Protein AF-A0A916XIL3-F1 (afdb_monomer)

Structure (mmCIF, N/CA/C/O backbone):
data_AF-A0A916XIL3-F1
#
_entry.id   AF-A0A916XIL3-F1
#
loop_
_atom_site.group_PDB
_atom_site.id
_atom_site.type_symbol
_atom_site.label_atom_id
_atom_site.label_alt_id
_atom_site.label_comp_id
_atom_site.label_asym_id
_atom_site.label_entity_id
_atom_site.label_seq_id
_atom_site.pdbx_PDB_ins_code
_atom_site.Cartn_x
_atom_site.Cartn_y
_atom_site.Cartn_z
_atom_site.occupancy
_atom_site.B_iso_or_equiv
_atom_site.auth_seq_id
_atom_site.auth_comp_id
_atom_site.auth_asym_id
_atom_site.auth_atom_id
_atom_site.pdbx_PDB_model_num
ATOM 1 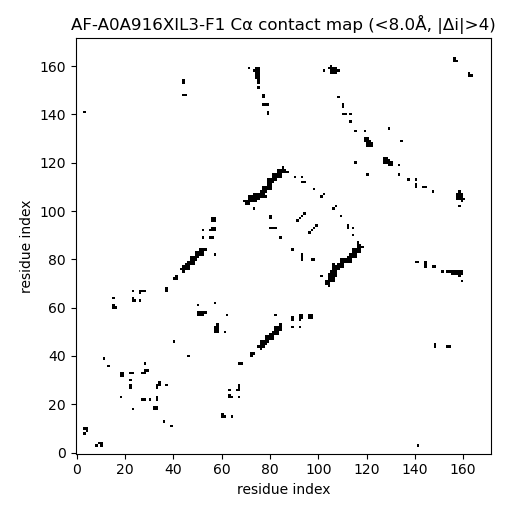N N . MET A 1 1 ? 13.963 -2.102 5.342 1.00 47.78 1 MET A N 1
ATOM 2 C CA . MET A 1 1 ? 12.735 -2.295 6.158 1.00 47.78 1 MET A CA 1
ATOM 3 C C . MET A 1 1 ? 12.984 -2.308 7.670 1.00 47.78 1 MET A C 1
ATOM 5 O O . MET A 1 1 ? 12.080 -1.918 8.389 1.00 47.78 1 MET A O 1
ATOM 9 N N . HIS A 1 2 ? 14.190 -2.626 8.160 1.00 45.12 2 HIS A N 1
ATOM 10 C CA . HIS A 1 2 ? 14.573 -2.621 9.592 1.00 45.12 2 HIS A CA 1
ATOM 11 C C . HIS A 1 2 ? 14.522 -1.239 10.303 1.00 45.12 2 HIS A C 1
ATOM 13 O O . HIS A 1 2 ? 14.892 -1.111 11.458 1.00 45.12 2 HIS A O 1
ATOM 19 N N . GLN A 1 3 ? 14.084 -0.175 9.620 1.00 52.94 3 GLN A N 1
ATOM 20 C CA . GLN A 1 3 ? 14.081 1.209 10.129 1.00 52.94 3 GLN A CA 1
ATOM 21 C C . GLN A 1 3 ? 12.693 1.711 10.561 1.00 52.94 3 GLN A C 1
ATOM 23 O O . GLN A 1 3 ? 12.559 2.845 11.022 1.00 52.94 3 GLN A O 1
ATOM 28 N N . LEU A 1 4 ? 11.661 0.868 10.428 1.00 53.06 4 LEU A N 1
ATOM 29 C CA . LEU A 1 4 ? 10.357 1.099 11.059 1.00 53.06 4 LEU A CA 1
ATOM 30 C C . LEU A 1 4 ? 10.370 0.726 12.553 1.00 53.06 4 LEU A C 1
ATOM 32 O O . LEU A 1 4 ? 9.479 1.133 13.293 1.00 53.06 4 LEU A O 1
ATOM 36 N N . GLU A 1 5 ? 11.401 0.012 13.006 1.00 49.50 5 GLU A N 1
ATOM 37 C CA . GLU A 1 5 ? 11.565 -0.447 14.383 1.00 49.50 5 GLU A CA 1
ATOM 38 C C . GLU A 1 5 ? 12.265 0.631 15.224 1.00 49.50 5 GLU A C 1
ATOM 40 O O . GLU A 1 5 ? 13.480 0.658 15.404 1.00 49.50 5 GLU A O 1
ATOM 45 N N . GLY A 1 6 ? 11.478 1.592 15.712 1.00 52.41 6 GLY A N 1
ATOM 46 C CA . GLY A 1 6 ? 11.834 2.346 16.916 1.00 52.41 6 GLY A CA 1
ATOM 47 C C . GLY A 1 6 ? 11.482 1.538 18.175 1.00 52.41 6 GLY A C 1
ATOM 48 O O . GLY A 1 6 ? 10.685 0.607 18.076 1.00 52.41 6 GLY A O 1
ATOM 49 N N . PRO A 1 7 ? 11.985 1.907 19.369 1.00 48.72 7 PRO A N 1
ATOM 50 C CA . PRO A 1 7 ? 11.877 1.109 2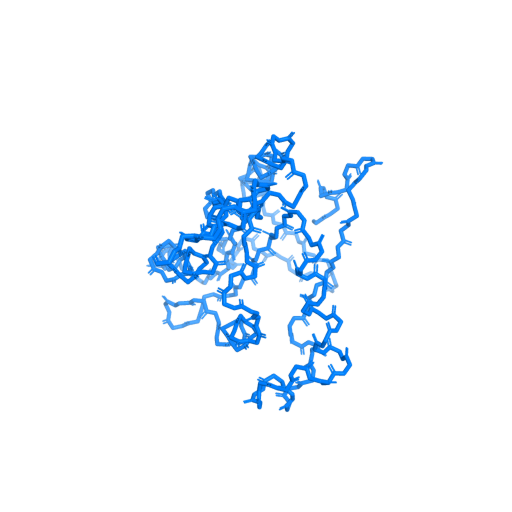0.604 1.00 48.72 7 PRO A CA 1
ATOM 51 C C . PRO A 1 7 ? 10.451 0.776 21.108 1.00 48.72 7 PRO A C 1
ATOM 53 O O . PRO A 1 7 ? 10.321 0.122 22.136 1.00 48.72 7 PRO A O 1
ATOM 56 N N . LEU A 1 8 ? 9.385 1.199 20.414 1.00 52.03 8 LEU A N 1
ATOM 57 C CA . LEU A 1 8 ? 7.976 0.943 20.755 1.00 52.03 8 LEU A CA 1
ATOM 58 C C . LEU A 1 8 ? 7.083 0.626 19.532 1.00 52.03 8 LEU A C 1
ATOM 60 O O . LEU A 1 8 ? 5.861 0.612 19.662 1.00 52.03 8 LEU A O 1
ATOM 64 N N . ALA A 1 9 ? 7.646 0.414 18.336 1.00 67.00 9 ALA A N 1
ATOM 65 C CA . ALA A 1 9 ? 6.854 0.187 17.124 1.00 67.00 9 ALA A CA 1
ATOM 66 C C . ALA A 1 9 ? 6.776 -1.308 16.777 1.00 67.00 9 ALA A C 1
ATOM 68 O O . ALA A 1 9 ? 7.747 -1.888 16.298 1.00 67.00 9 ALA A O 1
ATOM 69 N N . THR A 1 10 ? 5.609 -1.924 16.977 1.00 85.00 10 THR A N 1
ATOM 70 C CA . THR A 1 10 ? 5.328 -3.272 16.464 1.00 85.00 10 THR A CA 1
ATOM 71 C C . THR A 1 10 ? 5.047 -3.190 14.968 1.00 85.00 10 THR A C 1
ATOM 73 O O . THR A 1 10 ? 4.076 -2.558 14.550 1.00 85.00 10 THR A O 1
ATOM 76 N N . VAL A 1 11 ? 5.879 -3.840 14.155 1.00 91.19 11 VAL A N 1
ATOM 77 C CA . VAL A 1 11 ? 5.705 -3.888 12.700 1.00 91.19 11 VAL A CA 1
ATOM 78 C C . VAL A 1 11 ? 5.162 -5.259 12.309 1.00 91.19 11 VAL A C 1
ATOM 80 O O . VAL A 1 11 ? 5.743 -6.289 12.640 1.00 91.19 11 VAL A O 1
ATOM 83 N N . ARG A 1 12 ? 4.045 -5.281 11.576 1.00 94.44 12 ARG A N 1
ATOM 84 C CA . ARG A 1 12 ? 3.466 -6.507 11.018 1.00 94.44 12 ARG A CA 1
ATOM 85 C C . ARG A 1 12 ? 3.485 -6.449 9.497 1.00 94.44 12 ARG A C 1
ATOM 87 O O . ARG A 1 12 ? 2.999 -5.495 8.900 1.00 94.44 12 ARG A O 1
ATOM 94 N N . HIS A 1 13 ? 4.050 -7.479 8.873 1.00 94.94 13 HIS A N 1
ATOM 95 C CA . HIS A 1 13 ? 4.167 -7.571 7.420 1.00 94.94 13 HIS A CA 1
ATOM 96 C C . HIS A 1 13 ? 3.065 -8.468 6.863 1.00 94.94 13 HIS A C 1
ATOM 98 O O . HIS A 1 13 ? 2.896 -9.598 7.315 1.00 94.94 13 HIS A O 1
ATOM 104 N N . ILE A 1 14 ? 2.354 -7.982 5.846 1.00 97.12 14 ILE A N 1
ATOM 105 C CA . ILE A 1 14 ? 1.354 -8.758 5.111 1.00 97.12 14 ILE A CA 1
ATOM 106 C C . ILE A 1 14 ? 1.824 -8.851 3.662 1.00 97.12 14 ILE A C 1
ATOM 108 O O . ILE A 1 14 ? 1.849 -7.858 2.935 1.00 97.12 14 ILE A O 1
ATOM 112 N N . ARG A 1 15 ? 2.217 -10.051 3.232 1.00 96.69 15 ARG A N 1
ATOM 113 C CA . ARG A 1 15 ? 2.554 -10.318 1.831 1.00 96.69 15 ARG A CA 1
ATOM 114 C C . ARG A 1 15 ? 1.300 -10.820 1.133 1.00 96.69 15 ARG A C 1
ATOM 116 O O . ARG A 1 15 ? 0.952 -11.985 1.252 1.00 96.69 15 ARG A O 1
ATOM 123 N N . LEU A 1 16 ? 0.635 -9.946 0.376 1.00 97.62 16 LEU A N 1
ATOM 124 C CA . LEU A 1 16 ? -0.643 -10.282 -0.273 1.00 97.62 16 LEU A CA 1
ATOM 125 C C . LEU A 1 16 ? -0.559 -11.511 -1.187 1.00 97.62 16 LEU A C 1
ATOM 127 O O . LEU A 1 16 ? -1.529 -12.243 -1.326 1.00 97.62 16 LEU A O 1
ATOM 131 N N . ARG A 1 17 ? 0.610 -11.754 -1.790 1.00 95.81 17 ARG A N 1
ATOM 132 C CA . ARG A 1 17 ? 0.862 -12.916 -2.655 1.00 95.81 17 ARG A CA 1
ATOM 133 C C . ARG A 1 17 ? 0.868 -14.262 -1.919 1.00 95.81 17 ARG A C 1
ATOM 135 O O . ARG A 1 17 ? 0.803 -15.286 -2.588 1.00 95.81 17 ARG A O 1
ATOM 142 N N . ASP A 1 18 ? 0.978 -14.243 -0.593 1.00 97.19 18 ASP A N 1
ATOM 143 C CA . ASP A 1 18 ? 0.970 -15.442 0.248 1.00 97.19 18 ASP A CA 1
ATOM 144 C C . ASP A 1 18 ? -0.435 -15.744 0.795 1.00 97.19 18 ASP A C 1
ATOM 146 O O . ASP A 1 18 ? -0.658 -16.829 1.325 1.00 97.19 18 ASP A O 1
ATOM 150 N N . LEU A 1 19 ? -1.385 -14.806 0.668 1.00 97.88 19 LEU A N 1
ATOM 151 C CA . LEU A 1 19 ? -2.762 -15.004 1.118 1.00 97.88 19 LEU A CA 1
ATOM 152 C C . LEU A 1 19 ? -3.514 -15.976 0.189 1.00 97.88 19 LEU A C 1
ATOM 154 O O . LEU A 1 19 ? -3.223 -16.017 -1.013 1.00 97.88 19 LEU A O 1
ATOM 158 N N . PRO A 1 20 ? -4.520 -16.720 0.692 1.00 98.19 20 PRO A N 1
ATOM 159 C CA . PRO A 1 20 ? -5.260 -17.696 -0.105 1.00 98.19 20 PRO A CA 1
ATOM 160 C C . PRO A 1 20 ? -5.932 -17.050 -1.333 1.00 98.19 20 PRO A C 1
ATOM 162 O O . PRO A 1 20 ? -6.880 -16.272 -1.180 1.00 98.19 20 PRO A O 1
ATOM 165 N N . PRO A 1 21 ? -5.519 -17.390 -2.574 1.00 97.69 21 PRO A N 1
ATOM 166 C CA . PRO A 1 21 ? -6.006 -16.697 -3.771 1.00 97.69 21 PRO A CA 1
ATOM 167 C C . PRO A 1 21 ? -7.516 -16.837 -3.971 1.00 97.69 21 PRO A C 1
ATOM 169 O O . PRO A 1 21 ? -8.193 -15.914 -4.415 1.00 97.69 21 PRO A O 1
ATOM 172 N N . ALA A 1 22 ? -8.053 -18.005 -3.621 1.00 97.88 22 ALA A N 1
ATOM 173 C CA . ALA A 1 22 ? -9.469 -18.300 -3.754 1.00 97.88 22 ALA A CA 1
ATOM 174 C C . ALA A 1 22 ? -10.328 -17.471 -2.783 1.00 97.88 22 ALA A C 1
ATOM 176 O O . ALA A 1 22 ? -11.418 -17.047 -3.159 1.00 97.88 22 ALA A O 1
ATOM 177 N N . ALA A 1 23 ? -9.835 -17.223 -1.564 1.00 97.88 23 ALA A N 1
ATOM 178 C CA . ALA A 1 23 ? -10.515 -16.383 -0.584 1.00 97.88 23 ALA A CA 1
ATOM 179 C C . ALA A 1 23 ? -10.454 -14.904 -0.988 1.00 97.88 23 ALA A C 1
ATOM 181 O O . ALA A 1 23 ? -11.484 -14.234 -0.995 1.00 97.88 23 ALA A O 1
ATOM 182 N N . LEU A 1 24 ? -9.284 -14.433 -1.449 1.00 97.75 24 LEU A N 1
ATOM 183 C CA . LEU A 1 24 ? -9.112 -13.089 -2.010 1.00 97.75 24 LEU A CA 1
ATOM 184 C C . LEU A 1 24 ? -10.128 -12.803 -3.125 1.00 97.75 24 LEU A C 1
ATOM 186 O O . LEU A 1 24 ? -10.881 -11.838 -3.054 1.00 97.75 24 LEU A O 1
ATOM 190 N N . LEU A 1 25 ? -10.191 -13.667 -4.142 1.00 97.62 25 LEU A N 1
ATOM 191 C CA . LEU A 1 25 ? -11.042 -13.447 -5.317 1.00 97.62 25 LEU A CA 1
ATOM 192 C C . LEU A 1 25 ? -12.543 -13.583 -5.035 1.00 97.62 25 LEU A C 1
ATOM 194 O O . LEU A 1 25 ? -13.347 -13.011 -5.767 1.00 97.62 25 LEU A O 1
ATOM 198 N N . ARG A 1 26 ? -12.930 -14.343 -4.004 1.00 97.50 26 ARG A N 1
ATOM 199 C CA . ARG A 1 26 ? -14.331 -14.460 -3.569 1.00 97.50 26 ARG A CA 1
ATOM 200 C C . ARG A 1 26 ? -14.751 -13.389 -2.567 1.00 97.50 26 ARG A C 1
ATOM 202 O O . ARG A 1 26 ? -15.914 -13.389 -2.177 1.00 97.50 26 ARG A O 1
ATOM 209 N N . ALA A 1 27 ? -13.830 -12.520 -2.153 1.00 95.88 27 ALA A N 1
ATOM 210 C CA . ALA A 1 27 ? -14.024 -11.617 -1.026 1.00 95.88 27 ALA A CA 1
ATOM 211 C C . ALA A 1 27 ? -14.471 -12.363 0.256 1.00 95.88 27 ALA A C 1
ATOM 213 O O . ALA A 1 27 ? -15.350 -11.914 0.989 1.00 95.88 27 ALA A O 1
ATOM 214 N N . ASP A 1 28 ? -13.867 -13.525 0.523 1.00 97.25 28 ASP A N 1
ATOM 215 C CA . ASP A 1 28 ? -14.170 -14.344 1.698 1.00 97.25 28 ASP A CA 1
ATOM 216 C C . ASP A 1 28 ? -13.379 -13.864 2.923 1.00 97.25 28 ASP A C 1
ATOM 218 O O . ASP A 1 28 ? -12.270 -14.325 3.196 1.00 97.25 28 ASP A O 1
ATOM 222 N N . ALA A 1 29 ? -13.967 -12.926 3.667 1.00 94.44 29 ALA A N 1
ATOM 223 C CA . ALA A 1 29 ? -13.400 -12.411 4.911 1.00 94.44 29 ALA A CA 1
ATOM 224 C C . ALA A 1 29 ? -13.447 -13.418 6.079 1.00 94.44 29 ALA A C 1
ATOM 226 O O . ALA A 1 29 ? -12.891 -13.134 7.138 1.00 94.44 29 ALA A O 1
ATOM 227 N N . SER A 1 30 ? -14.108 -14.573 5.912 1.00 96.00 30 SER A N 1
ATOM 228 C CA . SER A 1 30 ? -14.181 -15.618 6.942 1.00 96.00 30 SER A CA 1
ATOM 229 C C . SER A 1 30 ? -13.015 -16.606 6.884 1.00 96.00 30 SER A C 1
ATOM 231 O O . SER A 1 30 ? -12.773 -17.318 7.861 1.00 96.00 30 SER A O 1
ATOM 233 N N . ASP A 1 31 ? -12.266 -16.632 5.774 1.00 98.50 31 ASP A N 1
ATOM 234 C CA . ASP A 1 31 ? -11.023 -17.394 5.684 1.00 98.50 31 ASP A CA 1
ATOM 235 C C . ASP A 1 31 ? -10.050 -16.923 6.783 1.00 98.50 31 ASP A C 1
ATOM 237 O O . ASP A 1 31 ? -9.792 -15.719 6.885 1.00 98.50 31 ASP A O 1
ATOM 241 N N . PRO A 1 32 ? -9.481 -17.831 7.599 1.00 98.25 32 PRO A N 1
ATOM 242 C CA . PRO A 1 32 ? -8.666 -17.443 8.744 1.00 98.25 32 PRO A CA 1
ATOM 243 C C . PRO A 1 32 ? -7.485 -16.532 8.398 1.00 98.25 32 PRO A C 1
ATOM 245 O O . PRO A 1 32 ? -7.201 -15.609 9.154 1.00 98.25 32 PRO A O 1
ATOM 248 N N . GLN A 1 33 ? -6.815 -16.746 7.260 1.00 98.00 33 GLN A N 1
ATOM 249 C CA . GLN A 1 33 ? -5.659 -15.932 6.868 1.00 98.00 33 GLN A CA 1
ATOM 250 C C . GLN A 1 33 ? -6.089 -14.544 6.386 1.00 98.00 33 GLN A C 1
ATOM 252 O O . GLN A 1 33 ? -5.390 -13.558 6.627 1.00 98.00 33 GLN A O 1
ATOM 257 N N . ILE A 1 34 ? -7.249 -14.455 5.727 1.00 98.38 34 ILE A N 1
ATOM 258 C CA . ILE A 1 34 ? -7.838 -13.170 5.342 1.00 98.38 34 ILE A CA 1
ATOM 259 C C . ILE A 1 34 ? -8.292 -12.407 6.584 1.00 98.38 34 ILE A C 1
ATOM 261 O O . ILE A 1 34 ? -7.895 -11.257 6.755 1.00 98.38 34 ILE A O 1
ATOM 265 N N . ALA A 1 35 ? -9.050 -13.047 7.476 1.00 98.00 35 ALA A N 1
ATOM 266 C CA . ALA A 1 35 ? -9.519 -12.447 8.721 1.00 98.00 35 ALA A CA 1
ATOM 267 C C . ALA A 1 35 ? -8.353 -11.908 9.565 1.00 98.00 35 ALA A C 1
ATOM 269 O O . ALA A 1 35 ? -8.410 -10.789 10.074 1.00 98.00 35 ALA A O 1
ATOM 270 N N . GLU A 1 36 ? -7.256 -12.663 9.659 1.00 98.06 36 GLU A N 1
ATOM 271 C CA . GLU A 1 36 ? -6.060 -12.247 10.390 1.00 98.06 36 GLU A CA 1
ATOM 272 C C . GLU A 1 36 ? -5.382 -11.015 9.763 1.00 98.06 36 GLU A C 1
ATOM 274 O O . GLU A 1 36 ? -4.931 -10.115 10.478 1.00 98.06 36 GLU A O 1
ATOM 279 N N . ALA A 1 37 ? -5.325 -10.953 8.428 1.00 98.19 37 ALA A N 1
ATOM 280 C CA . ALA A 1 37 ? -4.776 -9.819 7.690 1.00 98.19 37 ALA A CA 1
ATOM 281 C C . ALA A 1 37 ? -5.668 -8.568 7.789 1.00 98.19 37 ALA A C 1
ATOM 283 O O . ALA A 1 37 ? -5.151 -7.462 7.949 1.00 98.19 37 ALA A O 1
ATOM 284 N N . VAL A 1 38 ? -6.993 -8.729 7.740 1.00 97.62 38 VAL A N 1
ATOM 285 C CA . VAL A 1 38 ? -7.959 -7.636 7.941 1.00 97.62 38 VAL A CA 1
ATOM 286 C C . VAL A 1 38 ? -7.849 -7.093 9.366 1.00 97.62 38 VAL A C 1
ATOM 288 O O . VAL A 1 38 ? -7.662 -5.890 9.547 1.00 97.62 38 VAL A O 1
ATOM 291 N N . ALA A 1 39 ? -7.837 -7.967 10.376 1.00 96.38 39 ALA A N 1
ATOM 292 C CA . ALA A 1 39 ? -7.680 -7.567 11.773 1.00 96.38 39 ALA A CA 1
ATOM 293 C C . ALA A 1 39 ? -6.359 -6.814 12.014 1.00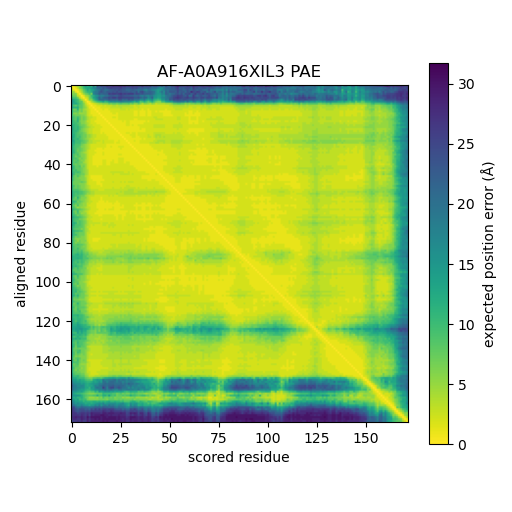 96.38 39 ALA A C 1
ATOM 295 O O . ALA A 1 39 ? -6.316 -5.837 12.759 1.00 96.38 39 ALA A O 1
ATOM 296 N N . ALA A 1 40 ? -5.269 -7.213 11.350 1.00 96.19 40 ALA A N 1
ATOM 297 C CA . ALA A 1 40 ? -4.003 -6.485 11.414 1.00 96.19 40 ALA A CA 1
ATOM 298 C C . ALA A 1 40 ? -4.123 -5.036 10.917 1.00 96.19 40 ALA A C 1
ATOM 300 O O . ALA A 1 40 ? -3.560 -4.130 11.530 1.00 96.19 40 ALA A O 1
ATOM 301 N N . VAL A 1 41 ? -4.852 -4.820 9.818 1.00 96.38 41 VAL A N 1
ATOM 302 C CA . VAL A 1 41 ? -5.118 -3.483 9.270 1.00 96.38 41 VAL A CA 1
ATOM 303 C C . VAL A 1 41 ? -5.971 -2.669 10.242 1.00 96.38 41 VAL A C 1
ATOM 305 O O . VAL A 1 41 ? -5.652 -1.512 10.517 1.00 96.38 41 VAL A O 1
ATOM 308 N N . GLU A 1 42 ? -7.010 -3.273 10.816 1.00 93.44 42 GLU A N 1
ATOM 309 C CA . GLU A 1 42 ? -7.889 -2.619 11.790 1.00 93.44 42 GLU A CA 1
ATOM 310 C C . GLU A 1 42 ? -7.138 -2.150 13.041 1.00 93.44 42 GLU A C 1
ATOM 312 O O . GLU A 1 42 ? -7.360 -1.029 13.501 1.00 93.44 42 GLU A O 1
ATOM 317 N N . GLN A 1 43 ? -6.197 -2.950 13.550 1.00 92.44 43 GLN A N 1
ATOM 318 C CA . GLN A 1 43 ? -5.406 -2.618 14.742 1.00 92.44 43 GLN A CA 1
ATOM 319 C C . GLN A 1 43 ? -4.235 -1.658 14.472 1.00 92.44 43 GLN A C 1
ATOM 321 O O . GLN A 1 43 ? -3.623 -1.148 15.408 1.00 92.44 43 GLN A O 1
ATOM 326 N N . ALA A 1 44 ? -3.897 -1.387 13.209 1.00 93.56 44 ALA A N 1
ATOM 327 C CA . ALA A 1 44 ? -2.755 -0.543 12.876 1.00 93.56 44 ALA A CA 1
ATOM 328 C C . ALA A 1 44 ? -3.049 0.953 13.089 1.00 93.56 44 ALA A C 1
ATOM 330 O O . ALA A 1 44 ? -4.059 1.465 12.610 1.00 93.56 44 ALA A O 1
ATOM 331 N N . SER A 1 45 ? -2.126 1.694 13.706 1.00 92.06 45 SER A N 1
ATOM 332 C CA . SER A 1 45 ? -2.170 3.172 13.734 1.00 92.06 45 SER A CA 1
ATOM 333 C C . SER A 1 45 ? -1.641 3.800 12.439 1.00 92.06 45 SER A C 1
ATOM 335 O O . SER A 1 45 ? -1.976 4.933 12.092 1.00 92.06 45 SER A O 1
ATOM 337 N N . GLY A 1 46 ? -0.805 3.058 11.710 1.00 94.38 46 GLY A N 1
ATOM 338 C CA . GLY A 1 46 ? -0.210 3.488 10.454 1.00 94.38 46 GLY A CA 1
ATOM 339 C C . GLY A 1 46 ? 0.011 2.332 9.498 1.00 94.38 46 GLY A C 1
ATOM 340 O O . GLY A 1 46 ? 0.289 1.215 9.926 1.00 94.38 46 GLY A O 1
ATOM 341 N N . ILE A 1 47 ? -0.085 2.612 8.202 1.00 97.06 47 ILE A N 1
ATOM 342 C CA . ILE A 1 47 ? 0.034 1.606 7.148 1.00 97.06 47 ILE A CA 1
ATOM 343 C C . ILE A 1 47 ? 1.007 2.091 6.080 1.00 97.06 47 ILE A C 1
ATOM 345 O O . ILE A 1 47 ? 0.849 3.176 5.523 1.00 97.06 47 ILE A O 1
ATOM 349 N N . VAL A 1 48 ? 1.988 1.256 5.749 1.00 97.88 48 VAL A N 1
ATOM 350 C CA . VAL A 1 48 ? 2.807 1.420 4.545 1.00 97.88 48 VAL A CA 1
ATOM 351 C C . VAL A 1 48 ? 2.254 0.478 3.481 1.00 97.88 48 VAL A C 1
ATOM 353 O O . VAL A 1 48 ? 2.226 -0.734 3.685 1.00 97.88 48 VAL A O 1
ATOM 356 N N . ILE A 1 49 ? 1.801 1.023 2.354 1.00 98.19 49 ILE A N 1
ATOM 357 C CA . ILE A 1 49 ? 1.259 0.240 1.238 1.00 98.19 49 ILE A CA 1
ATOM 358 C C . ILE A 1 49 ? 2.295 0.230 0.127 1.00 98.19 49 ILE A C 1
ATOM 360 O O . ILE A 1 49 ? 2.630 1.286 -0.388 1.00 98.19 49 ILE A O 1
ATOM 364 N N . ALA A 1 50 ? 2.774 -0.947 -0.270 1.00 97.00 50 ALA A N 1
ATOM 365 C CA . ALA A 1 50 ? 3.721 -1.101 -1.370 1.00 97.00 50 ALA A CA 1
ATOM 366 C C . ALA A 1 50 ? 3.104 -1.931 -2.503 1.00 97.00 50 ALA A C 1
ATOM 368 O O . ALA A 1 50 ? 2.602 -3.029 -2.269 1.00 97.00 50 ALA A O 1
ATOM 369 N N . THR A 1 51 ? 3.147 -1.424 -3.735 1.00 98.06 51 THR A N 1
ATOM 370 C CA . THR A 1 51 ? 2.605 -2.120 -4.914 1.00 98.06 51 THR A CA 1
ATOM 371 C C . THR A 1 51 ? 3.470 -1.899 -6.151 1.00 98.06 51 THR A C 1
ATOM 373 O O . THR A 1 51 ? 3.896 -0.775 -6.394 1.00 98.06 51 THR A O 1
ATOM 376 N N . PRO A 1 52 ? 3.685 -2.906 -7.012 1.00 97.12 52 PRO A N 1
ATOM 377 C CA . PRO A 1 52 ? 4.185 -2.622 -8.350 1.00 97.12 52 PRO A CA 1
ATOM 378 C C . PRO A 1 52 ? 3.141 -1.816 -9.138 1.00 97.12 52 PRO A C 1
ATOM 380 O O . PRO A 1 52 ? 1.933 -1.950 -8.898 1.00 97.12 52 PRO A O 1
ATOM 383 N N . ILE A 1 53 ? 3.605 -1.004 -10.088 1.00 97.81 53 ILE A N 1
ATOM 384 C CA . ILE A 1 53 ? 2.752 -0.379 -11.095 1.00 97.81 53 ILE A CA 1
ATOM 385 C C . ILE A 1 53 ? 2.505 -1.366 -12.227 1.00 97.81 53 ILE A C 1
ATOM 387 O O . ILE A 1 53 ? 3.405 -1.674 -13.006 1.00 97.81 53 ILE A O 1
ATOM 391 N N . TYR A 1 54 ? 1.253 -1.792 -12.375 1.00 95.56 54 TYR A N 1
ATOM 392 C CA . TYR A 1 54 ? 0.784 -2.596 -13.497 1.00 95.56 54 TYR A CA 1
ATOM 393 C C . TYR A 1 54 ? -0.272 -1.829 -14.279 1.00 95.56 54 TYR A C 1
ATOM 395 O O . TYR A 1 54 ? -1.247 -1.340 -13.720 1.00 95.56 54 TYR A O 1
ATOM 403 N N . LYS A 1 55 ? -0.067 -1.723 -15.600 1.00 94.88 55 LYS A N 1
ATOM 404 C CA . LYS A 1 55 ? -0.978 -1.017 -16.522 1.00 94.88 55 LYS A CA 1
ATOM 405 C C . LYS A 1 55 ? -1.318 0.408 -16.045 1.00 94.88 55 LYS A C 1
ATOM 407 O O . LYS A 1 55 ? -2.474 0.805 -16.049 1.00 94.88 55 LYS A O 1
ATOM 412 N N . ALA A 1 56 ? -0.281 1.157 -15.652 1.00 95.31 56 ALA A N 1
ATOM 413 C CA . ALA A 1 56 ? -0.357 2.542 -15.172 1.00 95.31 56 ALA A CA 1
ATOM 414 C C . ALA A 1 56 ? -1.206 2.757 -13.899 1.00 95.31 56 ALA A C 1
ATOM 416 O O . ALA A 1 56 ? -1.622 3.878 -13.617 1.00 95.31 56 ALA A O 1
ATOM 417 N N . ALA A 1 57 ? -1.422 1.706 -13.104 1.00 96.75 57 ALA A N 1
ATOM 418 C CA . ALA A 1 57 ? -2.104 1.771 -11.817 1.00 96.75 57 ALA A CA 1
ATOM 419 C C . ALA A 1 57 ? -1.436 0.846 -10.787 1.00 96.75 57 ALA A C 1
ATOM 421 O O . ALA A 1 57 ? -0.520 0.083 -11.104 1.00 96.75 57 ALA A O 1
ATOM 422 N N . TYR A 1 58 ? -1.905 0.911 -9.542 1.00 98.19 58 TYR A N 1
ATOM 423 C CA . TYR A 1 58 ? -1.592 -0.090 -8.526 1.00 98.19 58 TYR A CA 1
ATOM 424 C C . TYR A 1 58 ? -2.060 -1.490 -8.963 1.00 98.19 58 TYR A C 1
ATOM 426 O O . TYR A 1 58 ? -2.928 -1.644 -9.823 1.00 98.19 58 TYR A O 1
ATOM 434 N N . SER A 1 59 ? -1.482 -2.533 -8.370 1.00 98.38 59 SER A N 1
ATOM 435 C CA . SER A 1 59 ? -1.771 -3.911 -8.764 1.00 98.38 59 SER A CA 1
ATOM 436 C C . SER A 1 59 ? -3.216 -4.319 -8.458 1.00 98.38 59 SER A C 1
ATOM 438 O O . SER A 1 59 ? -3.795 -3.937 -7.438 1.00 98.38 59 SER A O 1
ATOM 440 N N . GLY A 1 60 ? -3.783 -5.178 -9.311 1.00 98.31 60 GLY A N 1
ATOM 441 C CA . GLY A 1 60 ? -5.091 -5.786 -9.051 1.00 98.31 60 GLY A CA 1
ATOM 442 C C . GLY A 1 60 ? -5.109 -6.608 -7.758 1.00 98.31 60 GLY A C 1
ATOM 443 O O .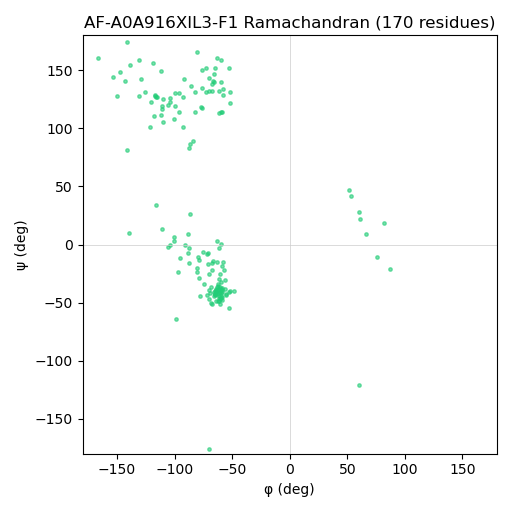 GLY A 1 60 ? -6.111 -6.606 -7.057 1.00 98.31 60 GLY A O 1
ATOM 444 N N . LEU A 1 61 ? -3.982 -7.231 -7.391 1.00 98.50 61 LEU A N 1
ATOM 445 C CA . LEU A 1 61 ? -3.843 -7.951 -6.123 1.00 98.50 61 LEU A CA 1
ATOM 446 C C . LEU A 1 61 ? -4.026 -7.024 -4.914 1.00 98.50 61 LEU A C 1
ATOM 448 O O . LEU A 1 61 ? -4.754 -7.377 -3.989 1.00 98.50 61 LEU A O 1
ATOM 452 N N . LEU A 1 62 ? -3.417 -5.830 -4.937 1.00 98.62 62 LEU A N 1
ATOM 453 C CA . LEU A 1 62 ? -3.661 -4.830 -3.899 1.00 98.62 62 LEU A CA 1
ATOM 454 C C . LEU A 1 62 ? -5.142 -4.447 -3.862 1.00 98.62 62 LEU A C 1
ATOM 456 O O . LEU A 1 62 ? -5.726 -4.411 -2.786 1.00 98.62 62 LEU A O 1
ATOM 460 N N . LYS A 1 63 ? -5.761 -4.197 -5.022 1.00 98.19 63 LYS A N 1
ATOM 461 C CA . LYS A 1 63 ? -7.173 -3.796 -5.080 1.00 98.19 63 LYS A CA 1
ATOM 462 C C . LYS A 1 63 ? -8.108 -4.842 -4.483 1.00 98.19 63 LYS A C 1
ATOM 464 O O . LYS A 1 63 ? -8.950 -4.486 -3.674 1.00 98.19 63 LYS A O 1
ATOM 469 N N . VAL A 1 64 ? -7.923 -6.108 -4.851 1.00 98.12 64 VAL A N 1
ATOM 470 C CA . VAL A 1 64 ? -8.723 -7.227 -4.337 1.00 98.12 64 VAL A CA 1
ATOM 471 C C . VAL A 1 64 ? -8.622 -7.318 -2.813 1.00 98.12 64 VAL A C 1
ATOM 473 O O . VAL A 1 64 ? -9.627 -7.543 -2.151 1.00 98.12 64 VAL A O 1
ATOM 476 N N . PHE A 1 65 ? -7.436 -7.089 -2.243 1.00 98.56 65 PHE A N 1
ATOM 477 C CA . PHE A 1 65 ? -7.289 -7.028 -0.790 1.00 98.56 65 PHE A CA 1
ATOM 478 C C . PHE A 1 65 ? -7.949 -5.785 -0.173 1.00 98.56 65 PHE A C 1
ATOM 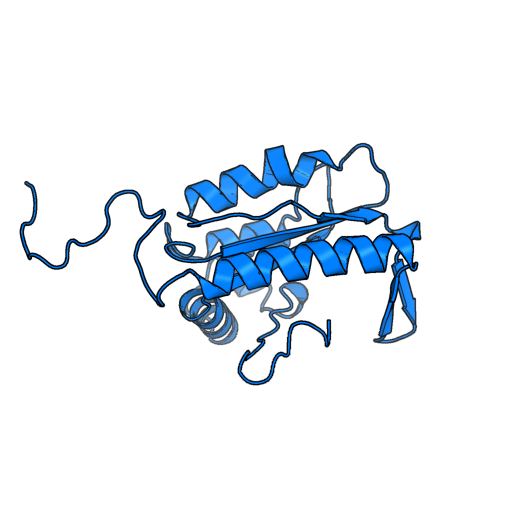480 O O . PHE A 1 65 ? -8.600 -5.896 0.858 1.00 98.56 65 PHE A O 1
ATOM 487 N N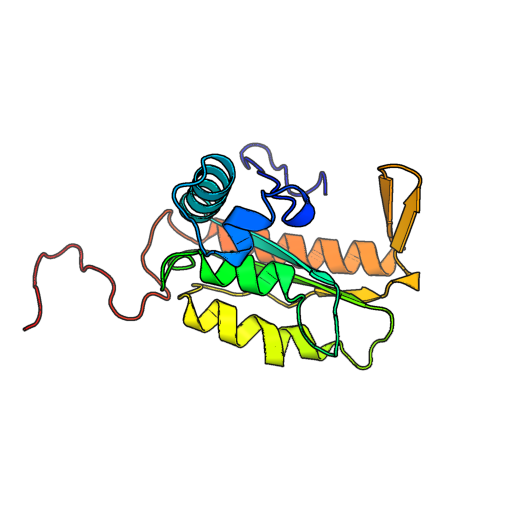 . LEU A 1 66 ? -7.818 -4.604 -0.788 1.00 98.31 66 LEU A N 1
ATOM 488 C CA . LEU A 1 66 ? -8.483 -3.392 -0.291 1.00 98.31 66 LEU A CA 1
ATOM 489 C C . LEU A 1 66 ? -10.013 -3.528 -0.304 1.00 98.31 66 LEU A C 1
ATOM 491 O O . LEU A 1 66 ? -10.665 -3.017 0.598 1.00 98.31 66 LEU A O 1
ATOM 495 N N . ASP A 1 67 ? -10.570 -4.252 -1.276 1.00 97.44 67 ASP A N 1
ATOM 496 C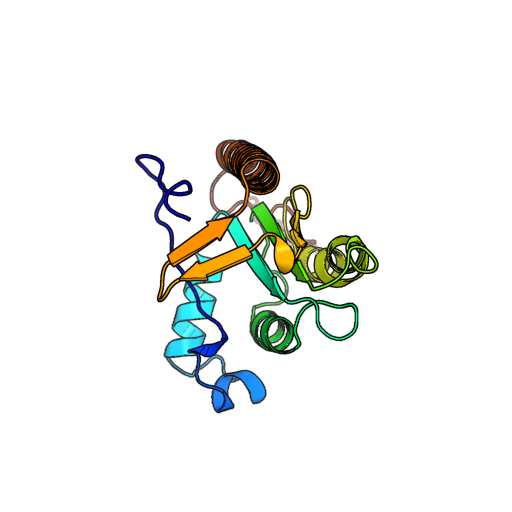 CA . ASP A 1 67 ? -12.014 -4.495 -1.405 1.00 97.44 67 ASP A CA 1
ATOM 497 C C . ASP A 1 67 ? -12.587 -5.439 -0.339 1.00 97.44 67 ASP A C 1
ATOM 499 O O . ASP A 1 67 ? -13.799 -5.468 -0.136 1.00 97.44 67 ASP A O 1
ATOM 503 N N . LEU A 1 68 ? -11.730 -6.193 0.355 1.00 97.12 68 LEU A N 1
ATOM 504 C CA . LEU A 1 68 ? -12.102 -7.016 1.510 1.00 97.12 68 LEU A CA 1
ATOM 505 C C . LEU A 1 68 ? -12.224 -6.208 2.806 1.00 97.12 68 LEU A C 1
ATOM 507 O O . LEU A 1 68 ? -12.825 -6.681 3.769 1.00 97.12 68 LEU A O 1
ATOM 511 N N . LEU A 1 69 ? -11.612 -5.025 2.861 1.00 97.44 69 LEU A N 1
ATOM 512 C CA . LEU A 1 69 ? -11.611 -4.207 4.064 1.00 97.44 69 LEU A CA 1
ATOM 513 C C . LEU A 1 69 ? -12.973 -3.517 4.255 1.00 97.44 69 LEU A C 1
ATOM 515 O O . LEU A 1 69 ? -13.635 -3.166 3.275 1.00 97.44 69 LEU A O 1
ATOM 519 N N . PRO A 1 70 ? -13.383 -3.248 5.509 1.00 95.00 70 PRO A N 1
ATOM 520 C CA . PRO A 1 70 ? -14.543 -2.409 5.781 1.00 95.00 70 PRO A CA 1
ATOM 521 C C . PRO A 1 70 ? -14.464 -1.052 5.071 1.00 95.00 70 PRO A C 1
ATOM 523 O O . PRO A 1 70 ? -13.380 -0.498 4.872 1.00 95.00 70 PRO A O 1
ATOM 526 N N . GLN A 1 71 ? -15.628 -0.469 4.766 1.00 95.12 71 GLN A N 1
ATOM 527 C CA . GLN A 1 71 ? -15.742 0.775 3.995 1.00 95.12 71 GLN A CA 1
ATOM 528 C C . GLN A 1 71 ? -14.818 1.895 4.492 1.00 95.12 71 GLN A C 1
ATOM 530 O O . GLN A 1 71 ? -14.241 2.598 3.674 1.00 95.12 71 GLN A O 1
ATOM 535 N N . PHE A 1 72 ? -14.666 2.054 5.810 1.00 96.06 72 PHE A N 1
ATOM 536 C CA . PHE A 1 72 ? -13.829 3.091 6.418 1.00 96.06 72 PHE A CA 1
ATOM 537 C C . PHE A 1 72 ? -12.651 2.522 7.213 1.00 96.06 72 PHE A C 1
ATOM 539 O O . PHE A 1 72 ? -12.250 3.077 8.235 1.00 96.06 72 PHE A O 1
ATOM 546 N N . ALA A 1 73 ? -12.087 1.401 6.756 1.00 95.81 73 ALA A N 1
ATOM 547 C CA . ALA A 1 73 ? -11.009 0.699 7.450 1.00 95.81 73 ALA A CA 1
ATOM 548 C C . ALA A 1 73 ? -9.745 1.542 7.692 1.00 95.81 73 ALA A C 1
ATOM 550 O O . ALA A 1 73 ? -8.896 1.138 8.483 1.00 95.81 73 ALA A O 1
ATOM 551 N N . LEU A 1 74 ? -9.591 2.693 7.025 1.00 96.62 74 LEU A N 1
ATOM 552 C CA . LEU A 1 74 ? -8.444 3.589 7.190 1.00 96.62 74 LEU A CA 1
ATOM 553 C C . LEU A 1 74 ? -8.734 4.805 8.084 1.00 96.62 74 LEU A C 1
ATOM 555 O O . LEU A 1 74 ? -7.839 5.629 8.281 1.00 96.62 74 LEU A O 1
ATOM 559 N N . ALA A 1 75 ? -9.934 4.906 8.665 1.00 94.50 75 ALA A N 1
ATOM 560 C CA . ALA A 1 75 ? -10.278 5.946 9.635 1.00 94.50 75 ALA A CA 1
ATOM 561 C C . ALA A 1 75 ? -9.252 6.024 10.777 1.00 94.50 75 ALA A C 1
ATOM 563 O O . ALA A 1 75 ? -8.853 5.007 11.347 1.00 94.50 75 ALA A O 1
ATOM 564 N N . GLY A 1 76 ? -8.788 7.240 11.074 1.00 92.38 76 GLY A N 1
ATOM 565 C CA . GLY A 1 76 ? -7.769 7.512 12.091 1.00 92.38 76 GLY A CA 1
ATOM 566 C C . GLY A 1 76 ? -6.334 7.163 11.689 1.00 92.38 76 GLY A C 1
ATOM 567 O O . GLY A 1 76 ? -5.394 7.561 12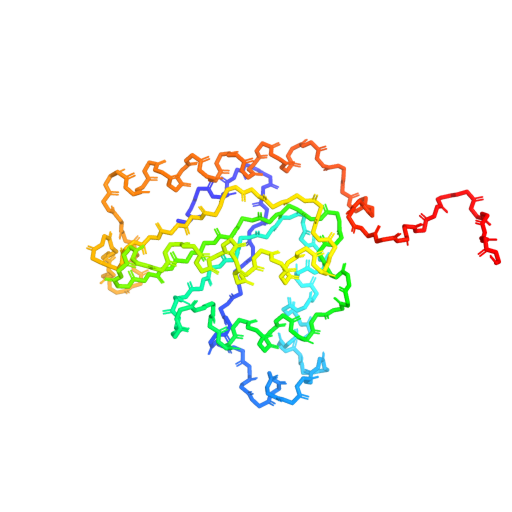.376 1.00 92.38 76 GLY A O 1
ATOM 568 N N . LYS A 1 77 ? -6.124 6.451 10.572 1.00 94.62 77 LYS A N 1
ATOM 569 C CA . LYS A 1 77 ? -4.816 5.884 10.215 1.00 94.62 77 LYS A CA 1
ATOM 570 C C . LYS A 1 77 ? -3.990 6.824 9.346 1.00 94.62 77 LYS A C 1
ATOM 572 O O . LYS A 1 77 ? -4.500 7.487 8.437 1.00 94.62 77 LYS A O 1
ATOM 577 N N . ILE A 1 78 ? -2.682 6.827 9.594 1.00 95.88 78 ILE A N 1
ATOM 578 C CA . ILE A 1 78 ? -1.693 7.456 8.713 1.00 95.88 78 ILE A CA 1
ATOM 579 C C . ILE A 1 78 ? -1.292 6.453 7.629 1.00 95.88 78 ILE A C 1
ATOM 581 O O . ILE A 1 78 ? -1.044 5.288 7.935 1.00 95.88 78 ILE A O 1
ATOM 585 N N . VAL A 1 79 ? -1.193 6.878 6.370 1.00 97.62 79 VAL A N 1
ATOM 586 C CA . VAL A 1 79 ? -0.844 5.984 5.256 1.00 97.62 79 VAL A CA 1
ATOM 587 C C . VAL A 1 79 ? 0.347 6.520 4.467 1.00 97.62 79 VAL A C 1
ATOM 589 O O . VAL A 1 79 ? 0.352 7.682 4.065 1.00 97.62 79 VAL A O 1
ATOM 592 N N . LEU A 1 80 ? 1.342 5.667 4.216 1.00 98.12 80 LEU A N 1
ATOM 593 C CA . LEU A 1 80 ? 2.474 5.914 3.317 1.00 98.12 80 LEU A CA 1
ATOM 594 C C . LEU A 1 80 ? 2.337 5.027 2.068 1.00 98.12 80 LEU A C 1
ATOM 596 O O . LEU A 1 80 ? 2.572 3.818 2.153 1.00 98.12 80 LEU A O 1
ATOM 600 N N . PRO A 1 81 ? 1.948 5.590 0.911 1.00 98.06 81 PRO A N 1
ATOM 601 C CA . PRO A 1 81 ? 1.895 4.858 -0.346 1.00 98.06 81 PRO A CA 1
ATOM 602 C C . PRO A 1 81 ? 3.274 4.784 -1.004 1.00 98.06 81 PRO A C 1
ATOM 604 O O . PRO A 1 81 ? 3.938 5.800 -1.205 1.00 98.06 81 PRO A O 1
ATOM 607 N N . CYS A 1 82 ? 3.659 3.586 -1.418 1.00 97.56 82 CYS A N 1
ATOM 608 C CA . CYS A 1 82 ? 4.886 3.290 -2.134 1.00 97.56 82 CYS A CA 1
ATOM 609 C C . CYS A 1 82 ? 4.567 2.463 -3.383 1.00 97.56 82 CYS A C 1
ATOM 611 O O . CYS A 1 82 ? 3.726 1.559 -3.356 1.00 97.56 82 CYS A O 1
ATOM 613 N N . ALA A 1 83 ? 5.276 2.717 -4.475 1.00 97.31 83 ALA A N 1
ATOM 614 C CA . ALA A 1 83 ? 5.213 1.878 -5.655 1.00 97.31 83 ALA A CA 1
ATOM 615 C C . ALA A 1 83 ? 6.572 1.655 -6.292 1.00 97.31 83 ALA A C 1
ATOM 617 O O . ALA A 1 83 ? 7.475 2.479 -6.173 1.00 97.31 83 ALA A O 1
ATOM 618 N N . THR A 1 84 ? 6.678 0.540 -7.006 1.00 96.69 84 THR A N 1
ATOM 619 C CA . THR A 1 84 ? 7.806 0.252 -7.890 1.00 96.69 84 THR A CA 1
ATOM 620 C C . THR A 1 84 ? 7.347 0.273 -9.341 1.00 96.69 84 THR A C 1
ATOM 622 O O . THR A 1 84 ? 6.204 -0.085 -9.635 1.00 96.69 84 THR A O 1
ATOM 625 N N . GLY A 1 85 ? 8.215 0.657 -10.272 1.00 95.62 85 GLY A N 1
ATOM 626 C CA . GLY A 1 85 ? 7.911 0.505 -11.693 1.00 95.62 85 GLY A CA 1
ATOM 627 C C . GLY A 1 85 ? 9.114 0.693 -12.606 1.00 95.62 85 GLY A C 1
ATOM 628 O O . GLY A 1 85 ? 10.108 1.312 -12.237 1.00 95.62 85 GLY A O 1
ATOM 629 N N . GLY A 1 86 ? 9.008 0.181 -13.831 1.00 94.62 86 GLY A N 1
ATOM 630 C CA . GLY A 1 86 ? 10.090 0.241 -14.819 1.00 94.62 86 GLY A CA 1
ATOM 631 C C . GLY A 1 86 ? 10.315 1.605 -15.488 1.00 94.62 86 GLY A C 1
ATOM 632 O O . GLY A 1 86 ? 11.253 1.744 -16.265 1.00 94.62 86 GLY A O 1
ATOM 633 N N . SER A 1 87 ? 9.466 2.614 -15.245 1.00 94.00 87 SER A N 1
ATOM 634 C CA . SER A 1 87 ? 9.582 3.939 -15.878 1.00 94.00 87 SER A CA 1
ATOM 635 C C . SER A 1 87 ? 8.967 5.056 -15.035 1.00 94.00 87 SER A C 1
ATOM 637 O O . SER A 1 87 ? 7.901 4.879 -14.442 1.00 94.00 87 SER A O 1
ATOM 639 N N . LEU A 1 88 ? 9.591 6.240 -15.068 1.00 92.81 88 LEU A N 1
ATOM 640 C CA . LEU A 1 88 ? 9.092 7.460 -14.419 1.00 92.81 88 LEU A CA 1
ATOM 641 C C . LEU A 1 88 ? 7.794 7.993 -15.042 1.00 92.81 88 LEU A C 1
ATOM 643 O O . LEU A 1 88 ? 7.107 8.804 -14.426 1.00 92.81 88 LEU A O 1
ATOM 647 N N . ALA A 1 89 ? 7.414 7.510 -16.229 1.00 93.75 89 ALA A N 1
ATOM 648 C CA . ALA A 1 89 ? 6.165 7.894 -16.888 1.00 93.75 89 ALA A CA 1
ATOM 649 C C . ALA A 1 89 ? 4.911 7.588 -16.044 1.00 93.75 89 ALA A C 1
ATOM 651 O O . ALA A 1 89 ? 3.851 8.156 -16.292 1.00 93.75 89 ALA A O 1
ATOM 652 N N . HIS A 1 90 ? 5.021 6.709 -15.041 1.00 93.88 90 HIS A N 1
ATOM 653 C CA . HIS A 1 90 ? 3.905 6.304 -14.188 1.00 93.88 90 HIS A CA 1
ATOM 654 C C . HIS A 1 90 ? 4.004 6.796 -12.738 1.00 93.88 90 HIS A C 1
ATOM 656 O O . HIS A 1 90 ? 3.242 6.320 -11.901 1.00 93.88 90 HIS A O 1
ATOM 662 N N . VAL A 1 91 ? 4.893 7.743 -12.414 1.00 92.31 91 VAL A N 1
ATOM 663 C CA . VAL A 1 91 ? 5.032 8.280 -11.040 1.00 92.31 91 VAL A CA 1
ATOM 664 C C . VAL A 1 91 ? 3.684 8.747 -10.475 1.00 92.31 91 VAL A C 1
ATOM 666 O O . VAL A 1 91 ? 3.346 8.468 -9.327 1.00 92.31 91 VAL A O 1
ATOM 669 N N . LEU A 1 92 ? 2.865 9.379 -11.318 1.00 95.75 92 LEU A N 1
ATOM 670 C CA . LEU A 1 92 ? 1.552 9.901 -10.947 1.00 95.75 92 LEU A CA 1
ATOM 671 C C . LEU A 1 92 ? 0.478 8.823 -10.709 1.00 95.75 92 LEU A C 1
ATOM 673 O O . LEU A 1 92 ? -0.594 9.145 -10.203 1.00 95.75 92 LEU A O 1
ATOM 677 N N . ALA A 1 93 ? 0.745 7.546 -11.003 1.00 96.56 93 ALA A N 1
ATOM 678 C CA . ALA A 1 93 ? -0.207 6.457 -10.768 1.00 96.56 93 ALA A CA 1
ATOM 679 C C . ALA A 1 93 ? -0.570 6.298 -9.280 1.00 96.56 93 ALA A C 1
ATOM 681 O O . ALA A 1 93 ? -1.690 5.902 -8.954 1.00 96.56 93 ALA A O 1
ATOM 682 N N . LEU A 1 94 ? 0.346 6.636 -8.366 1.00 96.44 94 LEU A N 1
ATOM 683 C CA . LEU A 1 94 ? 0.049 6.650 -6.934 1.00 96.44 94 LEU A CA 1
ATOM 684 C C . LEU A 1 94 ? -0.941 7.760 -6.578 1.00 96.44 94 LEU A C 1
ATOM 686 O O . LEU A 1 94 ? -1.957 7.487 -5.946 1.00 96.44 94 LEU A O 1
ATOM 690 N N . ASP A 1 95 ? -0.678 8.994 -7.001 1.00 96.88 95 ASP A N 1
ATOM 691 C CA . ASP A 1 95 ? -1.477 10.146 -6.575 1.00 96.88 95 ASP A CA 1
ATOM 692 C C . ASP A 1 95 ? -2.812 10.278 -7.317 1.00 96.88 95 ASP A C 1
ATOM 694 O O . ASP A 1 95 ? -3.780 10.750 -6.727 1.00 96.88 95 ASP A O 1
ATOM 698 N N . TYR A 1 96 ? -2.899 9.815 -8.567 1.00 97.31 96 TYR A N 1
ATOM 699 C CA . TYR A 1 96 ? -4.148 9.829 -9.339 1.00 97.31 96 TYR A CA 1
ATOM 700 C C . TYR A 1 96 ? -4.907 8.501 -9.304 1.00 97.31 96 TYR A C 1
ATOM 702 O O . TYR A 1 96 ? -6.116 8.489 -9.517 1.00 97.31 96 TYR A O 1
ATOM 710 N N . GLY A 1 97 ? -4.222 7.385 -9.044 1.00 97.06 97 GLY A N 1
ATOM 711 C CA . GLY A 1 97 ? -4.839 6.064 -8.960 1.00 97.06 97 GLY A CA 1
ATOM 712 C C . GLY A 1 97 ? -5.104 5.641 -7.520 1.00 97.06 97 GLY A C 1
ATOM 713 O O . GLY A 1 97 ? -6.252 5.449 -7.128 1.00 97.06 97 GLY A O 1
ATOM 714 N N . LEU A 1 98 ? -4.046 5.463 -6.725 1.00 98.38 98 LEU A N 1
ATOM 715 C CA . LEU A 1 98 ? -4.157 4.845 -5.398 1.00 98.38 98 LEU A CA 1
ATOM 716 C C . LEU A 1 98 ? -4.697 5.807 -4.331 1.00 98.38 98 LEU A C 1
ATOM 718 O O . LEU A 1 98 ? -5.563 5.429 -3.545 1.00 98.38 98 LEU A O 1
ATOM 722 N N . ARG A 1 99 ? -4.209 7.050 -4.291 1.00 98.38 99 ARG A N 1
ATOM 723 C CA . ARG A 1 99 ? -4.582 8.036 -3.264 1.00 98.38 99 ARG A CA 1
ATOM 724 C C . ARG A 1 99 ? -6.102 8.262 -3.173 1.00 98.38 99 ARG A C 1
ATOM 726 O O . ARG A 1 99 ? -6.592 8.248 -2.044 1.00 98.38 99 ARG A O 1
ATOM 733 N N . PRO A 1 100 ? -6.871 8.392 -4.276 1.00 98.31 100 PRO A N 1
ATOM 734 C CA . PRO A 1 100 ? -8.331 8.498 -4.199 1.00 98.31 100 PRO A CA 1
ATOM 735 C C . PRO A 1 100 ? -9.008 7.289 -3.541 1.00 98.31 100 PRO A C 1
ATOM 737 O O . PRO A 1 100 ? -9.934 7.464 -2.752 1.00 98.31 100 PRO A O 1
ATOM 740 N N . VAL A 1 101 ? -8.524 6.067 -3.802 1.00 98.44 101 VAL A N 1
ATOM 741 C CA . VAL A 1 101 ? -9.045 4.849 -3.156 1.00 98.44 101 VAL A CA 1
ATOM 742 C C . VAL A 1 101 ? -8.821 4.917 -1.649 1.00 98.44 101 VAL A C 1
ATOM 744 O O . VAL A 1 101 ? -9.761 4.748 -0.880 1.00 98.44 101 VAL A O 1
ATOM 747 N N . LEU A 1 102 ? -7.605 5.249 -1.216 1.00 98.44 102 LEU A N 1
ATOM 748 C CA . LEU A 1 102 ? -7.273 5.352 0.208 1.00 98.44 102 LEU A CA 1
ATOM 749 C C . LEU A 1 102 ? -8.085 6.444 0.922 1.00 98.44 102 LEU A C 1
ATOM 751 O O . LEU A 1 102 ? -8.542 6.237 2.045 1.00 98.44 102 LEU A O 1
ATOM 755 N N . GLN A 1 103 ? -8.310 7.586 0.266 1.00 97.62 103 GLN A N 1
ATOM 756 C CA . GLN A 1 103 ? -9.178 8.644 0.792 1.00 97.62 103 GLN A CA 1
ATOM 757 C C . GLN A 1 103 ? -10.631 8.180 0.925 1.00 97.62 103 GLN A C 1
ATOM 759 O O . GLN A 1 103 ? -11.262 8.465 1.939 1.00 97.62 103 GLN A O 1
ATOM 764 N N . SER A 1 104 ? -11.150 7.423 -0.050 1.00 97.75 104 SER A N 1
ATOM 765 C CA . SER A 1 104 ? -12.514 6.877 0.016 1.00 97.75 104 SER A CA 1
ATOM 766 C C . SER A 1 104 ? -12.730 5.950 1.220 1.00 97.75 104 SER A C 1
ATOM 768 O O . SER A 1 104 ? -13.843 5.861 1.730 1.00 97.75 104 SER A O 1
ATOM 770 N N . MET A 1 105 ? -11.648 5.340 1.719 1.00 98.06 105 MET A N 1
ATOM 771 C CA . MET A 1 105 ? -11.644 4.460 2.889 1.00 98.06 105 MET A CA 1
ATOM 772 C C . MET A 1 105 ? -11.440 5.195 4.223 1.00 98.06 105 MET A C 1
ATOM 774 O O . MET A 1 105 ? -11.228 4.564 5.259 1.00 98.06 105 MET A O 1
ATOM 778 N N . GLY A 1 106 ? -11.476 6.529 4.215 1.00 95.94 106 GLY A N 1
ATOM 779 C CA . GLY A 1 106 ? -11.410 7.355 5.419 1.00 95.94 106 GLY A CA 1
ATOM 780 C C . GLY A 1 106 ? -10.004 7.588 5.970 1.00 95.94 106 GLY A C 1
ATOM 781 O O . GLY A 1 106 ? -9.885 7.964 7.131 1.00 95.94 106 GLY A O 1
ATOM 782 N N . ALA A 1 107 ? -8.942 7.382 5.180 1.00 96.38 107 ALA A N 1
ATOM 783 C CA . ALA A 1 107 ? -7.572 7.640 5.628 1.00 96.38 107 ALA A CA 1
ATOM 784 C C . ALA A 1 107 ? -7.426 9.055 6.216 1.00 96.38 107 ALA A C 1
ATOM 786 O O . ALA A 1 107 ? -7.666 10.047 5.525 1.00 96.38 107 ALA A O 1
ATOM 787 N N . ARG A 1 108 ? -6.990 9.153 7.479 1.00 94.38 108 ARG A N 1
ATOM 788 C CA . ARG A 1 108 ? -6.835 10.439 8.181 1.00 94.38 108 ARG A CA 1
ATOM 789 C C . ARG A 1 108 ? -5.815 11.337 7.492 1.00 94.38 108 ARG A C 1
ATOM 791 O O . ARG A 1 108 ? -6.045 12.528 7.309 1.00 94.38 108 ARG A O 1
ATOM 798 N N . HIS A 1 109 ? -4.652 10.775 7.183 1.00 95.50 109 HIS A N 1
ATOM 799 C CA . HIS A 1 109 ? -3.563 11.503 6.548 1.00 95.50 109 HIS A CA 1
ATOM 800 C C . HIS A 1 109 ? -2.745 10.550 5.684 1.00 95.50 109 HIS A C 1
ATOM 802 O O . HIS A 1 109 ? -2.285 9.508 6.145 1.00 95.50 109 HIS A O 1
ATOM 808 N N . ILE A 1 110 ? -2.556 10.924 4.423 1.00 97.31 110 ILE A N 1
ATOM 809 C CA . ILE A 1 110 ? -1.743 10.177 3.468 1.00 97.31 110 ILE A CA 1
ATOM 810 C C . ILE A 1 110 ? -0.510 11.026 3.171 1.00 97.31 110 ILE A C 1
ATOM 812 O O . ILE A 1 110 ? -0.640 12.073 2.529 1.00 97.31 110 ILE A O 1
ATOM 816 N N . VAL A 1 111 ? 0.661 10.576 3.622 1.00 96.69 111 VAL A N 1
ATOM 817 C CA . VAL A 1 111 ? 1.928 11.295 3.413 1.00 96.69 111 VAL A CA 1
ATOM 818 C C . VAL A 1 111 ? 2.360 11.261 1.937 1.00 96.69 111 VAL A C 1
ATOM 820 O O . VAL A 1 111 ? 1.619 10.799 1.057 1.00 96.69 111 VAL A O 1
ATOM 823 N N . GLN A 1 112 ? 3.538 11.806 1.626 1.00 95.25 112 GLN A N 1
ATOM 824 C CA . GLN A 1 112 ? 4.019 11.863 0.250 1.00 95.25 112 GLN A CA 1
ATOM 825 C C . GLN A 1 112 ? 4.197 10.459 -0.348 1.00 95.25 112 GLN A C 1
ATOM 827 O O . GLN A 1 112 ? 4.807 9.576 0.256 1.00 95.25 112 GLN A O 1
ATOM 832 N N . SER A 1 113 ? 3.672 10.271 -1.556 1.00 96.56 113 SER A N 1
ATOM 833 C CA . SER A 1 113 ? 3.791 9.018 -2.298 1.00 96.56 113 SER A CA 1
ATOM 834 C C . SER A 1 113 ? 5.247 8.785 -2.706 1.00 96.56 113 SER A C 1
ATOM 836 O O . SER A 1 113 ? 5.924 9.719 -3.135 1.00 96.56 113 SER A O 1
ATOM 838 N N . GLN A 1 114 ? 5.732 7.550 -2.588 1.00 96.62 114 GLN A N 1
ATOM 839 C CA . GLN A 1 114 ? 7.096 7.175 -2.964 1.00 96.62 114 GLN A CA 1
ATOM 840 C C . GLN A 1 114 ? 7.093 6.270 -4.185 1.00 96.62 114 GLN A C 1
ATOM 842 O O . GLN A 1 114 ? 6.545 5.173 -4.149 1.00 96.62 114 GLN A O 1
ATOM 847 N N . PHE A 1 115 ? 7.732 6.709 -5.264 1.00 96.69 115 PHE A N 1
ATOM 848 C CA . PHE A 1 115 ? 7.913 5.896 -6.458 1.00 96.69 115 PHE A CA 1
ATOM 849 C C . PHE A 1 115 ? 9.380 5.503 -6.591 1.00 96.69 115 PHE A C 1
ATOM 851 O O . PHE A 1 115 ? 10.255 6.366 -6.619 1.00 96.69 115 PHE A O 1
ATOM 858 N N . VAL A 1 116 ? 9.640 4.205 -6.706 1.00 96.19 116 VAL A N 1
ATOM 859 C CA . VAL A 1 116 ? 10.984 3.659 -6.863 1.00 96.19 116 VAL A CA 1
ATOM 860 C C . VAL A 1 116 ? 11.113 3.000 -8.228 1.00 96.19 116 VAL A C 1
ATOM 862 O O . VAL A 1 116 ? 10.322 2.135 -8.607 1.00 96.19 116 VAL A O 1
ATOM 865 N N . LEU A 1 117 ? 12.130 3.406 -8.977 1.00 95.31 117 LEU A N 1
ATOM 866 C CA . LEU A 1 117 ? 12.450 2.780 -10.249 1.00 95.31 117 LEU A CA 1
ATOM 867 C C . LEU A 1 117 ? 13.004 1.374 -10.024 1.00 95.31 117 LEU A C 1
ATOM 869 O O . LEU A 1 117 ? 13.913 1.185 -9.223 1.00 95.31 117 LEU A O 1
ATOM 873 N N . GLU A 1 118 ? 12.494 0.394 -10.767 1.00 93.31 118 GLU A N 1
ATOM 874 C CA . GLU A 1 118 ? 12.991 -0.989 -10.713 1.00 93.31 118 GLU A CA 1
ATOM 875 C C . GLU A 1 118 ? 14.514 -1.103 -10.927 1.00 93.31 118 GLU A C 1
ATOM 877 O O . GLU A 1 118 ? 15.138 -1.832 -10.162 1.00 93.31 118 GLU A O 1
ATOM 882 N N . PRO A 1 119 ? 15.157 -0.355 -11.854 1.00 93.56 119 PRO A N 1
ATOM 883 C CA . PRO A 1 119 ? 16.620 -0.339 -11.982 1.00 93.56 119 PRO A CA 1
ATOM 884 C C . PRO A 1 119 ? 17.398 0.061 -10.720 1.00 93.56 119 PRO A C 1
ATOM 886 O O . PRO A 1 119 ? 18.582 -0.251 -10.612 1.00 93.56 119 PRO A O 1
ATOM 889 N N . HIS A 1 120 ? 16.764 0.773 -9.787 1.00 93.75 120 HIS A N 1
ATOM 890 C CA . HIS A 1 120 ? 17.382 1.198 -8.529 1.00 93.75 120 HIS A CA 1
ATOM 891 C C . HIS A 1 120 ? 17.227 0.144 -7.428 1.00 93.75 120 HIS A C 1
ATOM 893 O O . HIS A 1 120 ? 17.795 0.297 -6.350 1.00 93.75 120 HIS A O 1
ATOM 899 N N . LEU A 1 121 ? 16.460 -0.922 -7.682 1.00 91.69 121 LEU A N 1
ATOM 900 C CA . LEU A 1 121 ? 16.258 -2.039 -6.772 1.00 91.69 121 LEU A CA 1
ATOM 901 C C . LEU A 1 121 ? 17.215 -3.174 -7.133 1.00 91.69 121 LEU A C 1
ATOM 903 O O . LEU A 1 121 ? 17.272 -3.622 -8.278 1.00 91.69 121 LEU A O 1
ATOM 907 N N . LYS A 1 122 ? 17.920 -3.700 -6.137 1.00 91.94 122 LYS A N 1
ATOM 908 C CA . LYS A 1 122 ? 18.723 -4.916 -6.267 1.00 91.94 122 LYS A CA 1
ATOM 909 C C . LYS A 1 122 ? 18.211 -5.950 -5.284 1.00 91.94 122 LYS A C 1
ATOM 911 O O . LYS A 1 122 ? 18.160 -5.695 -4.082 1.00 91.94 122 LYS A O 1
ATOM 916 N N . ILE A 1 123 ? 17.825 -7.105 -5.810 1.00 88.38 123 ILE A N 1
ATOM 917 C CA . ILE A 1 123 ? 17.353 -8.236 -5.016 1.00 88.38 123 ILE A CA 1
ATOM 918 C C . ILE A 1 123 ? 18.406 -9.335 -5.111 1.00 88.38 123 ILE A C 1
ATOM 920 O O . ILE A 1 123 ? 18.663 -9.857 -6.194 1.00 88.38 123 ILE A O 1
ATOM 924 N N . GLU A 1 124 ? 19.005 -9.679 -3.976 1.00 89.06 124 GLU A N 1
ATOM 925 C CA . GLU A 1 124 ? 19.979 -10.761 -3.838 1.00 89.06 124 GLU A CA 1
ATOM 926 C C . GLU A 1 124 ? 19.446 -11.765 -2.809 1.00 89.06 124 GLU A C 1
ATOM 928 O O . GLU A 1 124 ? 19.471 -11.524 -1.600 1.00 89.06 124 GLU A O 1
ATOM 933 N N . GLY A 1 125 ? 18.895 -12.883 -3.293 1.00 86.75 125 GLY A N 1
ATOM 934 C CA . GLY A 1 125 ? 18.148 -13.818 -2.448 1.00 86.75 125 GLY A CA 1
ATOM 935 C C . GLY A 1 125 ? 16.938 -13.130 -1.809 1.00 86.75 125 GLY A C 1
ATOM 936 O O . GLY A 1 125 ? 16.094 -12.586 -2.519 1.00 86.75 125 GLY A O 1
ATOM 937 N N . ASP A 1 126 ? 16.889 -13.117 -0.476 1.00 80.50 126 ASP A N 1
ATOM 938 C CA . ASP A 1 126 ? 15.844 -12.438 0.307 1.00 80.50 126 ASP A CA 1
ATOM 939 C C . ASP A 1 126 ? 16.200 -10.984 0.676 1.00 80.50 126 ASP A C 1
ATOM 941 O O . ASP A 1 126 ? 15.415 -10.292 1.329 1.00 80.50 126 ASP A O 1
ATOM 945 N N . SER A 1 127 ? 17.379 -10.495 0.274 1.00 84.50 127 SER A N 1
ATOM 946 C CA . SER A 1 127 ? 17.825 -9.135 0.588 1.00 84.50 127 SER A CA 1
ATOM 947 C C . SER A 1 127 ? 17.450 -8.160 -0.521 1.00 84.50 127 SER A C 1
ATOM 949 O O . SER A 1 127 ? 17.796 -8.361 -1.682 1.00 84.50 127 SER A O 1
ATOM 951 N N . LEU A 1 128 ? 16.781 -7.067 -0.147 1.00 86.81 128 LEU A N 1
ATOM 952 C CA . LEU A 1 128 ? 16.510 -5.923 -1.017 1.00 86.81 128 LEU A CA 1
ATOM 953 C C . LEU A 1 128 ? 17.449 -4.773 -0.644 1.00 86.81 128 LEU A C 1
ATOM 955 O O . LEU A 1 128 ? 17.413 -4.291 0.490 1.00 86.81 128 LEU A O 1
ATOM 959 N N . SER A 1 129 ? 18.233 -4.300 -1.608 1.00 91.00 129 SER A N 1
ATOM 960 C CA . SER A 1 129 ? 19.014 -3.067 -1.500 1.00 91.00 129 SER A CA 1
ATOM 961 C C . SER A 1 129 ? 18.582 -2.057 -2.560 1.00 91.00 129 SER A C 1
ATOM 963 O O . SER A 1 129 ? 17.999 -2.411 -3.587 1.00 91.00 129 SER A O 1
ATOM 965 N N . VAL A 1 130 ? 18.838 -0.785 -2.274 1.00 93.56 130 VAL A N 1
ATOM 966 C CA . VAL A 1 130 ? 18.582 0.341 -3.174 1.00 93.56 130 VAL A CA 1
ATOM 967 C C . VAL A 1 130 ? 19.824 1.215 -3.249 1.00 93.56 130 VAL A C 1
ATOM 969 O O . VAL A 1 130 ? 20.665 1.142 -2.352 1.00 93.56 130 VAL A O 1
ATOM 972 N N . ASP A 1 131 ? 19.961 2.022 -4.299 1.00 92.88 131 ASP A N 1
ATOM 973 C CA . ASP A 1 131 ? 21.022 3.033 -4.332 1.00 92.88 131 ASP A CA 1
ATOM 974 C C . ASP A 1 131 ? 20.854 4.091 -3.226 1.00 92.88 131 ASP A C 1
ATOM 976 O O . ASP A 1 131 ? 19.768 4.271 -2.666 1.00 92.88 131 ASP A O 1
ATOM 980 N N . ASP A 1 132 ? 21.940 4.797 -2.911 1.00 91.75 132 ASP A N 1
ATOM 981 C CA . ASP A 1 132 ? 21.991 5.737 -1.786 1.00 91.75 132 ASP A CA 1
ATOM 982 C C . ASP A 1 132 ? 20.968 6.876 -1.912 1.00 91.75 132 ASP A C 1
ATOM 984 O O . ASP A 1 132 ? 20.372 7.296 -0.920 1.00 91.75 132 ASP A O 1
ATOM 988 N N . VAL A 1 133 ? 20.721 7.361 -3.134 1.00 92.31 133 VAL A N 1
ATOM 989 C CA . VAL A 1 133 ? 19.800 8.478 -3.400 1.00 92.31 133 VAL A CA 1
ATOM 990 C C . VAL A 1 133 ? 18.352 8.049 -3.156 1.00 92.31 133 VAL A C 1
ATOM 992 O O . VAL A 1 133 ? 17.584 8.734 -2.472 1.00 92.31 133 VAL A O 1
ATOM 995 N N . THR A 1 134 ? 17.983 6.884 -3.680 1.00 93.25 134 THR A N 1
ATOM 996 C CA . THR A 1 134 ? 16.682 6.251 -3.470 1.00 93.25 134 THR A CA 1
ATOM 997 C C . THR A 1 134 ? 16.496 5.911 -1.991 1.00 93.25 134 THR A C 1
ATOM 999 O O . THR A 1 134 ? 15.441 6.187 -1.421 1.00 93.25 134 THR A O 1
ATOM 1002 N N . GLY A 1 135 ? 17.535 5.379 -1.343 1.00 93.25 135 GLY A N 1
ATOM 1003 C CA . GLY A 1 135 ? 17.546 5.073 0.085 1.00 93.25 135 GLY A CA 1
ATOM 1004 C C . GLY A 1 135 ? 17.294 6.302 0.958 1.00 93.25 135 GLY A C 1
ATOM 1005 O O . GLY A 1 135 ? 16.423 6.259 1.827 1.00 93.25 135 GLY A O 1
ATOM 1006 N N . ALA A 1 136 ? 17.985 7.414 0.693 1.00 93.06 136 ALA A N 1
ATOM 1007 C CA . ALA A 1 136 ? 17.782 8.678 1.399 1.00 93.06 136 ALA A CA 1
ATOM 1008 C C . ALA A 1 136 ? 16.353 9.216 1.217 1.00 93.06 136 ALA A C 1
ATOM 1010 O O . ALA A 1 136 ? 15.712 9.630 2.180 1.00 93.06 136 ALA A O 1
ATOM 1011 N N . THR A 1 137 ? 15.813 9.134 0.000 1.00 93.12 137 THR A N 1
ATOM 1012 C CA . THR A 1 137 ? 14.446 9.592 -0.292 1.00 93.12 137 THR A CA 1
ATOM 1013 C C . THR A 1 137 ? 13.396 8.760 0.460 1.00 93.12 137 THR A C 1
ATOM 1015 O O . THR A 1 137 ? 12.472 9.309 1.064 1.00 93.12 137 THR A O 1
ATOM 1018 N N . LEU A 1 138 ? 13.560 7.432 0.493 1.00 93.94 138 LEU A N 1
ATOM 1019 C CA . LEU A 1 138 ? 12.687 6.536 1.259 1.00 93.94 138 LEU A CA 1
ATOM 1020 C C . LEU A 1 138 ? 12.785 6.785 2.769 1.00 93.94 138 LEU A C 1
ATOM 1022 O O . LEU A 1 138 ? 11.772 6.730 3.466 1.00 93.94 138 LEU A O 1
ATOM 1026 N N . LEU A 1 139 ? 13.985 7.076 3.271 1.00 93.19 139 LEU A N 1
ATOM 1027 C CA . LEU A 1 139 ? 14.220 7.423 4.671 1.00 93.19 139 LEU A CA 1
ATOM 1028 C C . LEU A 1 139 ? 13.477 8.694 5.086 1.00 93.19 139 LEU A C 1
ATOM 1030 O O . LEU A 1 139 ? 12.796 8.682 6.111 1.00 93.19 139 LEU A O 1
ATOM 1034 N N . GLU A 1 140 ? 13.532 9.746 4.271 1.00 93.62 140 GLU A N 1
ATOM 1035 C CA . GLU A 1 140 ? 12.776 10.984 4.504 1.00 93.62 140 GLU A CA 1
ATOM 1036 C C . GLU A 1 140 ? 11.257 10.740 4.493 1.00 93.62 140 GLU A C 1
ATOM 1038 O O . GLU A 1 140 ? 10.512 11.266 5.324 1.00 93.62 140 GLU A O 1
ATOM 1043 N N . ALA A 1 141 ? 10.770 9.871 3.603 1.00 94.38 141 ALA A N 1
ATOM 1044 C CA . ALA A 1 141 ? 9.360 9.488 3.582 1.00 94.38 141 ALA A CA 1
ATOM 1045 C C . ALA A 1 141 ? 8.920 8.728 4.835 1.00 94.38 141 ALA A C 1
ATOM 1047 O O . ALA A 1 141 ? 7.866 9.019 5.407 1.00 94.38 141 ALA A O 1
ATOM 1048 N N . ILE A 1 142 ? 9.749 7.793 5.300 1.00 94.00 142 ILE A N 1
ATOM 1049 C CA . ILE A 1 142 ? 9.527 7.081 6.560 1.00 94.00 142 ILE A CA 1
ATOM 1050 C C . ILE A 1 142 ? 9.579 8.055 7.742 1.00 94.00 142 ILE A C 1
ATOM 1052 O O . ILE A 1 142 ? 8.773 7.933 8.665 1.00 94.00 142 ILE A O 1
ATOM 1056 N N . TYR A 1 143 ? 10.480 9.037 7.721 1.00 92.19 143 TYR A N 1
ATOM 1057 C CA . TYR A 1 143 ? 10.560 10.066 8.751 1.00 92.19 143 TYR A CA 1
ATOM 1058 C C . TYR A 1 143 ? 9.261 10.883 8.832 1.00 92.19 143 TYR A C 1
ATOM 1060 O O . TYR A 1 143 ? 8.651 10.940 9.900 1.00 92.19 143 TYR A O 1
ATOM 1068 N N . HIS A 1 144 ? 8.757 11.411 7.711 1.00 92.31 144 HIS A N 1
ATOM 1069 C CA . HIS A 1 144 ? 7.475 12.129 7.683 1.00 92.31 144 HIS A CA 1
ATOM 1070 C C . HIS A 1 144 ? 6.299 11.264 8.149 1.00 92.31 144 HIS A C 1
ATOM 1072 O O . HIS A 1 144 ? 5.452 11.728 8.917 1.00 92.31 144 HIS A O 1
ATOM 1078 N N . PHE A 1 145 ? 6.263 9.995 7.738 1.00 94.69 145 PHE A N 1
ATOM 1079 C CA . PHE A 1 145 ? 5.269 9.031 8.203 1.00 94.69 145 PHE A CA 1
ATOM 1080 C C . PHE A 1 145 ? 5.308 8.852 9.728 1.00 94.69 145 PHE A C 1
ATOM 1082 O O . PHE A 1 145 ? 4.270 8.916 10.389 1.00 94.69 145 PHE A O 1
ATOM 1089 N N . ARG A 1 146 ? 6.502 8.706 10.315 1.00 91.62 146 ARG A N 1
ATOM 1090 C CA . ARG A 1 146 ? 6.684 8.587 11.770 1.00 91.62 146 ARG A CA 1
ATOM 1091 C C . ARG A 1 146 ? 6.304 9.864 12.516 1.00 91.62 146 ARG A C 1
ATOM 1093 O O . ARG A 1 146 ? 5.656 9.780 13.557 1.00 91.62 146 ARG A O 1
ATOM 1100 N N . CYS A 1 147 ? 6.660 11.034 11.989 1.00 90.44 147 CYS A N 1
ATOM 1101 C CA . CYS A 1 147 ? 6.236 12.313 12.557 1.00 90.44 147 CYS A CA 1
ATOM 1102 C C . CYS A 1 147 ? 4.710 12.433 12.567 1.00 90.44 147 CYS A C 1
ATOM 1104 O O . CYS A 1 147 ? 4.139 12.819 13.584 1.00 90.44 147 CYS A O 1
ATOM 1106 N N . ALA A 1 148 ? 4.040 12.056 11.476 1.00 90.56 148 ALA A N 1
ATOM 1107 C CA . ALA A 1 148 ? 2.583 12.068 11.403 1.00 90.56 148 ALA A CA 1
ATOM 1108 C C . ALA A 1 148 ? 1.934 11.091 12.402 1.00 90.56 148 ALA A C 1
ATOM 1110 O O . ALA A 1 148 ? 0.919 11.432 13.005 1.00 90.56 148 ALA A O 1
ATOM 1111 N N . LEU A 1 149 ? 2.540 9.919 12.631 1.00 88.12 149 LEU A N 1
ATOM 1112 C CA . LEU A 1 149 ? 2.066 8.952 13.627 1.00 88.12 149 LEU A CA 1
ATOM 1113 C C . LEU A 1 149 ? 2.146 9.473 15.064 1.00 88.12 149 LEU A C 1
ATOM 1115 O O . LEU A 1 149 ? 1.204 9.285 15.825 1.00 88.12 149 LEU A O 1
ATOM 1119 N N . GLY A 1 150 ? 3.237 10.152 15.433 1.00 77.81 150 GLY A N 1
ATOM 1120 C CA . GLY A 1 150 ? 3.442 10.653 16.799 1.00 77.81 150 GLY A CA 1
ATOM 1121 C C . GLY A 1 150 ? 2.423 11.701 17.268 1.00 77.81 150 GLY A C 1
ATOM 1122 O O . GLY A 1 150 ? 2.333 11.963 18.462 1.00 77.81 150 GLY A O 1
ATOM 1123 N N . HIS A 1 151 ? 1.649 12.284 16.348 1.00 70.88 151 HIS A N 1
ATOM 1124 C CA . HIS A 1 151 ? 0.634 13.304 16.638 1.00 70.88 151 HIS A CA 1
ATOM 1125 C C . HIS A 1 151 ? -0.807 12.775 16.560 1.00 70.88 151 HIS A C 1
ATOM 1127 O O . HIS A 1 151 ? -1.752 13.532 16.794 1.00 70.88 151 HIS A O 1
ATOM 1133 N N . ALA A 1 152 ? -1.001 11.503 16.202 1.00 64.44 152 ALA A N 1
ATOM 1134 C CA . ALA A 1 152 ? -2.321 10.902 16.082 1.00 64.44 152 ALA A CA 1
ATOM 1135 C C . ALA A 1 152 ? -2.678 10.155 17.380 1.00 64.44 152 ALA A C 1
ATOM 1137 O O . ALA A 1 152 ? -2.018 9.162 17.699 1.00 64.44 152 ALA A O 1
ATOM 1138 N N . PRO A 1 153 ? -3.693 10.592 18.152 1.00 65.00 153 PRO A N 1
ATOM 1139 C CA . PRO A 1 153 ? -4.194 9.776 19.249 1.00 65.00 153 PRO A CA 1
ATOM 1140 C C . PRO A 1 153 ? -4.715 8.430 18.703 1.00 65.00 153 PRO A C 1
ATOM 1142 O O . PRO A 1 153 ? -5.342 8.410 17.638 1.00 65.00 153 PRO A O 1
ATOM 1145 N N . PRO A 1 154 ? -4.463 7.302 19.396 1.00 60.78 154 PRO A N 1
ATOM 1146 C CA . PRO A 1 154 ? -4.930 5.994 18.950 1.00 60.78 154 PRO A CA 1
ATOM 1147 C C . PRO A 1 154 ? -6.454 5.981 18.794 1.00 60.78 154 PRO A C 1
ATOM 1149 O O . PRO A 1 154 ? -7.168 6.421 19.692 1.00 60.78 154 PRO A O 1
ATOM 1152 N N . HIS A 1 155 ? -6.940 5.431 17.679 1.00 62.31 155 HIS A N 1
ATOM 1153 C CA . HIS A 1 155 ? -8.367 5.201 17.417 1.00 62.31 155 HIS A CA 1
ATOM 1154 C C . HIS A 1 155 ? -9.262 6.453 17.408 1.00 62.31 155 HIS A C 1
ATOM 1156 O O . HIS A 1 155 ? -10.462 6.341 17.663 1.00 62.31 155 HIS A O 1
ATOM 1162 N N . ASP A 1 156 ? -8.733 7.635 17.069 1.00 71.62 156 ASP A N 1
ATOM 1163 C CA . ASP A 1 156 ? -9.632 8.722 16.679 1.00 71.62 156 ASP A CA 1
ATOM 1164 C C . ASP A 1 156 ? -10.285 8.436 15.322 1.00 71.62 156 ASP A C 1
ATOM 1166 O O . ASP A 1 156 ? -9.698 7.833 14.429 1.00 71.62 156 ASP A O 1
ATOM 1170 N N . GLN A 1 157 ? -11.548 8.824 15.162 1.00 79.75 157 GLN A N 1
ATOM 1171 C CA . GLN A 1 157 ? -12.299 8.556 13.933 1.00 79.75 157 GLN A CA 1
ATOM 1172 C C . GLN A 1 157 ? -12.084 9.654 12.874 1.00 79.75 157 GLN A C 1
ATOM 1174 O O . GLN A 1 157 ? -12.949 9.901 12.033 1.00 79.75 157 GLN A O 1
ATOM 1179 N N . LEU A 1 158 ? -10.944 10.359 12.902 1.00 83.50 158 LEU A N 1
ATOM 1180 C CA . LEU A 1 158 ? -10.657 11.406 11.920 1.00 83.50 158 LEU A CA 1
ATOM 1181 C C . LEU A 1 158 ? -10.504 10.809 10.516 1.00 83.50 158 LEU A C 1
ATOM 1183 O O . LEU A 1 158 ? -9.922 9.744 10.333 1.00 83.50 158 LEU A O 1
ATOM 1187 N N . GLY A 1 159 ? -11.042 11.509 9.516 1.00 81.81 159 GLY A N 1
ATOM 1188 C CA . GLY A 1 159 ? -11.163 11.006 8.143 1.00 81.81 159 GLY A CA 1
ATOM 1189 C C . GLY A 1 159 ? -12.441 10.195 7.890 1.00 81.81 159 GLY A C 1
ATOM 1190 O O . GLY A 1 159 ? -12.892 10.135 6.748 1.00 81.81 159 GLY A O 1
ATOM 1191 N N . HIS A 1 160 ? -13.092 9.654 8.931 1.00 86.19 160 HIS A N 1
ATOM 1192 C CA . HIS A 1 160 ? -14.423 9.058 8.799 1.00 86.19 160 HIS A CA 1
ATOM 1193 C C . HIS A 1 160 ? -15.458 10.158 8.487 1.00 86.19 160 HIS A C 1
ATOM 1195 O O . HIS A 1 160 ? -15.480 11.179 9.179 1.00 86.19 160 HIS A O 1
ATOM 1201 N N . PRO A 1 161 ? -16.351 9.992 7.491 1.00 80.88 161 PRO A N 1
ATOM 1202 C CA . PRO A 1 161 ? -17.295 11.049 7.110 1.00 80.88 161 PRO A CA 1
ATOM 1203 C C . PRO A 1 161 ? -18.357 11.340 8.182 1.00 80.88 161 PRO A C 1
ATOM 1205 O O . PRO A 1 161 ? -18.958 12.413 8.180 1.00 80.88 161 PRO A O 1
ATOM 1208 N N . ARG A 1 162 ? -18.614 10.391 9.090 1.00 83.69 162 ARG A N 1
ATOM 1209 C CA . ARG A 1 162 ? -19.544 10.530 10.225 1.00 83.69 162 ARG A CA 1
ATOM 1210 C C . ARG A 1 162 ? -18.980 9.845 11.468 1.00 83.69 162 ARG A C 1
ATOM 1212 O O . ARG A 1 162 ? -19.291 8.677 11.676 1.00 83.69 162 ARG A O 1
ATOM 1219 N N . PRO A 1 163 ? -18.071 10.479 12.217 1.00 79.25 163 PRO A N 1
ATOM 1220 C CA . PRO A 1 163 ? -17.533 9.859 13.416 1.00 79.25 163 PRO A CA 1
ATOM 1221 C C . PRO A 1 163 ? -18.640 9.716 14.474 1.00 79.25 163 PRO A C 1
ATOM 1223 O O . PRO A 1 163 ? -19.466 10.620 14.626 1.00 79.25 163 PRO A O 1
ATOM 1226 N N . GLU A 1 164 ? -18.662 8.603 15.206 1.00 71.94 164 GLU A N 1
ATOM 1227 C CA . GLU A 1 164 ? -19.465 8.466 16.419 1.00 71.94 164 GLU A CA 1
ATOM 1228 C C . GLU A 1 164 ? -19.007 9.538 17.409 1.00 71.94 164 GLU A C 1
ATOM 1230 O O . GLU A 1 164 ? -17.860 9.563 17.863 1.00 71.94 164 GLU A O 1
ATOM 1235 N N . ARG A 1 165 ? -19.894 10.487 17.706 1.00 60.38 165 ARG A N 1
ATOM 1236 C CA . ARG A 1 165 ? -19.612 11.506 18.710 1.00 60.38 165 ARG A CA 1
ATOM 1237 C C . ARG A 1 165 ? -19.686 10.854 20.085 1.00 60.38 165 ARG A C 1
ATOM 1239 O O . ARG A 1 165 ? -20.675 10.203 20.413 1.00 60.38 165 ARG A O 1
ATOM 1246 N N . ALA A 1 166 ? -18.672 11.084 20.915 1.00 55.72 166 ALA A N 1
ATOM 1247 C CA . ALA A 1 166 ? -18.621 10.591 22.294 1.00 55.72 166 ALA A CA 1
ATOM 1248 C C . ALA A 1 166 ? -19.758 11.127 23.201 1.00 55.72 166 ALA A C 1
ATOM 1250 O O . ALA A 1 166 ? -19.845 10.737 24.361 1.00 55.72 166 ALA A O 1
ATOM 1251 N N . ASP A 1 167 ? -20.626 12.013 22.700 1.00 54.91 167 ASP A N 1
ATOM 1252 C CA . ASP A 1 167 ? -21.688 12.692 23.448 1.00 54.91 167 ASP A CA 1
ATOM 1253 C C . ASP A 1 167 ? -23.099 12.092 23.262 1.00 54.91 167 ASP A C 1
ATOM 1255 O O . ASP A 1 167 ? -24.067 12.638 23.787 1.00 54.91 167 ASP A O 1
ATOM 1259 N N . GLY A 1 168 ? -23.251 10.956 22.568 1.00 48.56 168 GLY A N 1
ATOM 1260 C CA . GLY A 1 168 ? -24.521 10.212 22.519 1.00 48.56 168 GLY A CA 1
ATOM 1261 C C . GLY A 1 168 ? -25.680 10.935 21.817 1.00 48.56 168 GLY A C 1
ATOM 1262 O O . GLY A 1 168 ? -26.814 10.455 21.849 1.00 48.56 168 GLY A O 1
ATOM 1263 N N . THR A 1 169 ? -25.429 12.064 21.151 1.00 49.47 169 THR A N 1
ATOM 1264 C CA . THR A 1 169 ? -26.453 12.755 20.361 1.00 49.47 169 THR A CA 1
ATOM 1265 C C . THR A 1 169 ? -26.503 12.179 18.948 1.00 49.47 169 THR A C 1
ATOM 1267 O O . THR A 1 169 ? -25.851 12.653 18.019 1.00 49.47 169 THR A O 1
ATOM 1270 N N . ALA A 1 170 ? -27.288 11.113 18.778 1.00 44.84 170 ALA A N 1
ATOM 1271 C CA . ALA A 1 170 ? -27.678 10.635 17.457 1.00 44.84 170 ALA A CA 1
ATOM 1272 C C . ALA A 1 170 ? -28.486 11.735 16.745 1.00 44.84 170 ALA A C 1
ATOM 1274 O O . ALA A 1 170 ? -29.579 12.097 17.182 1.00 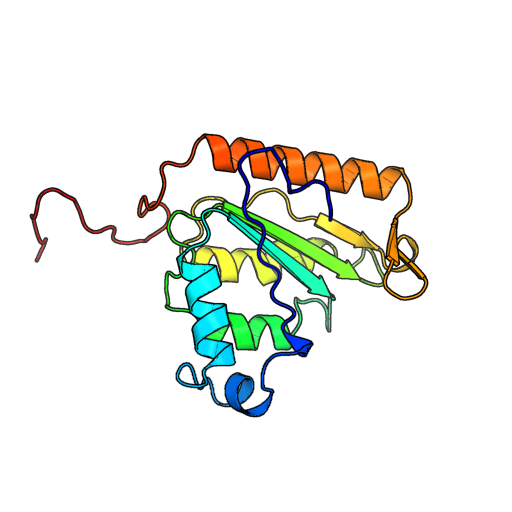44.84 170 ALA A O 1
ATOM 1275 N N . SER A 1 171 ? -27.944 12.299 15.666 1.00 47.66 171 SER A N 1
ATOM 1276 C CA . SER A 1 171 ? -28.697 13.180 14.772 1.00 47.66 171 SER A CA 1
ATOM 1277 C C . SER A 1 171 ? -29.595 12.328 13.874 1.00 47.66 171 SER A C 1
ATOM 1279 O O . SER A 1 171 ? -29.076 11.491 13.128 1.00 47.66 171 SER A O 1
ATOM 1281 N N . GLY A 1 172 ? -30.909 12.533 14.000 1.00 41.78 172 GLY A N 1
ATOM 1282 C CA . GLY A 1 172 ? -31.938 11.994 13.105 1.00 41.78 172 GLY A CA 1
ATOM 1283 C C . GLY A 1 172 ? -32.003 12.670 11.743 1.00 41.78 172 GLY A C 1
ATOM 1284 O O . GLY A 1 172 ? -31.092 13.464 11.414 1.00 41.78 172 GLY A O 1
#

Mean predicted aligned error: 6.28 Å

InterPro domains:
  IPR005025 NADPH-dependent FMN reductase-like domain [PF03358] (9-117)
  IPR020048 NADPH-dependent FMN reductase, SsuE [TIGR03567] (4-144)
  IPR029039 Flavoprotein-like superfamily [G3DSA:3.40.50.360] (2-170)
  IPR029039 Flavoprotein-like superfamily [SSF52218] (9-120)
  IPR051814 NAD(P)H-dependent FMN reductase [PTHR43408] (9-119)

Organism: NCBI:txid1494448

Nearest PDB structures (foldseek):
  4ltd-assembly1_A  TM=9.397E-01  e=1.200E-17  EDTA-degrading bacterium BNC1
  4pty-assembly1_D  TM=9.477E-01  e=3.414E-13  Escherichia coli K-12
  6dqo-assembly1_A-2  TM=9.392E-01  e=1.917E-13  Escherichia coli K-12
  3gfr-assembly2_B  TM=9.190E-01  e=1.434E-07  Bacillus subtilis
  4c76-assembly2_B  TM=8.115E-01  e=7.553E-08  Pseudomonas putida KT2440

Radius of gyration: 16.94 Å; Cα contacts (8 Å, |Δi|>4): 243; chains: 1; bounding box: 54×32×40 Å

pLDDT: mean 89.13, std 14.42, range [41.78, 98.62]

Sequence (172 aa):
MHQLEGPLATVRHIRLRDLPPAALLRADASDPQIAEAVAAVEQASGIVIATPIYKAAYSGLLKVFLDLLPQFALAGKIVLPCATGGSLAHVLALDYGLRPVLQSMGARHIVQSQFVLEPHLKIEGDSLSVDDVTGATLLEAIYHFRCALGHAPPHDQLGHPRPERADGTASG

Foldseek 3Di:
DVVQDDPPDDDDDDDLVPPDVVCLVVLPCVPPSLVVVLVVLQQDQEEEAEAEQDPLAGDPSVVSSLVSHPQQSQFLHEYEAEYEYQDPVSQCRCVVHVVVSSLRNQRQYYFDYYYHYPVQWDDDPPDIDGDPVSVVVVVVSSVVSVVVSVPGDPPDRHSPPDDDDPPPDDDD

Solvent-accessible surface area (backbone atoms only — not comparable to full-atom values): 10145 Å² total; per-residue (Å²): 123,84,79,66,61,51,105,83,47,89,84,84,87,82,63,73,90,76,49,62,65,71,36,46,77,65,58,39,59,79,42,68,71,47,36,53,54,49,50,52,52,63,73,40,64,59,46,79,47,77,37,52,55,44,94,68,22,57,32,68,70,58,50,45,55,58,70,58,45,60,73,49,54,30,35,35,15,36,35,37,45,34,33,35,30,91,53,78,92,46,58,59,20,48,69,74,47,44,45,58,56,47,50,68,18,8,35,48,41,70,53,73,70,43,74,41,52,45,91,48,52,45,74,59,90,94,45,78,48,59,45,70,70,59,46,52,53,51,50,54,47,51,48,54,47,52,59,56,48,79,74,50,66,86,87,40,50,46,49,37,96,75,55,85,63,95,78,76,75,79,80,130

Secondary structure (DSSP, 8-state):
-TTS--TT-------GGGS-HHHHHHT-TTSHHHHHHHHHHHH-SEEEEEEEEETTEE-HHHHHHHTTS-TTTTBT-EEEEEEEES-GGGTTHIIIIIHHHHHHTTBSEE---EEEEGGGEEEETTEEEE-HHHHHHHHHHHHHHHHHHHTS-TT--TT-SS---TT-----